Protein AF-A0A7S2SKJ6-F1 (afdb_monomer)

Secondary structure (DSSP, 8-state):
-HHHHHHHHHHH-GGGEEEE-SS-EE-TT-SEEEE-HHHHHHHHHTT-GGGGG--EEEEETGGGGGSTTTHHHHHHHHHHS-TTSEEEEEES--TTHHHHHHHHHHHTTS---EEE--EEEEEEEEEEE--TTS-TT-SS-SEEEEEEEEE---EEE---

Mean predicted aligned error: 9.11 Å

InterPro domains:
  IPR011545 DEAD/DEAH-box helicase domain [PF00270] (30-98)
  IPR014001 Helicase superfamily 1/2, ATP-binding domain [PS51192] (1-112)
  IPR027417 P-loop containing nucleoside triphosphate hydrolase [G3DSA:3.40.50.300] (1-120)
  IPR027417 P-loop containing nucleoside triphosphate hydrolase [SSF52540] (2-107)
  IPR050699 ATP-dependent RNA helicase SUPV3-like [PTHR12131] (1-129)

Structure (mmCIF, N/CA/C/O backbone):
data_AF-A0A7S2SKJ6-F1
#
_entry.id   AF-A0A7S2SKJ6-F1
#
loop_
_atom_site.group_PDB
_atom_site.id
_atom_site.type_symbol
_atom_site.label_atom_id
_atom_site.label_alt_id
_atom_site.label_comp_id
_atom_site.label_asym_id
_atom_site.label_entity_id
_atom_site.label_seq_id
_atom_site.pdbx_PDB_ins_code
_atom_site.Cartn_x
_atom_site.Cartn_y
_atom_site.Cartn_z
_atom_site.occupancy
_atom_site.B_iso_or_equiv
_atom_site.auth_seq_id
_atom_site.auth_comp_id
_atom_site.auth_asym_id
_atom_site.auth_atom_id
_atom_site.pdbx_PDB_model_num
ATOM 1 N N . SER A 1 1 ? 8.016 7.169 1.115 1.00 78.25 1 SER A N 1
ATOM 2 C CA . SER A 1 1 ? 6.730 7.884 1.278 1.00 78.25 1 SER A CA 1
ATOM 3 C C . SER A 1 1 ? 6.641 9.181 0.475 1.00 78.25 1 SER A C 1
ATOM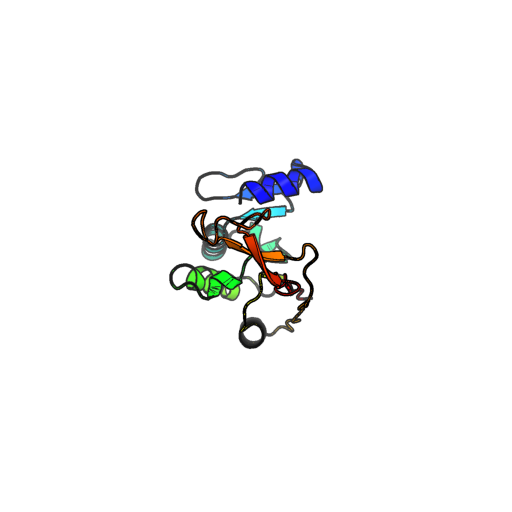 5 O O . SER A 1 1 ? 5.787 9.266 -0.397 1.00 78.25 1 SER A O 1
ATOM 7 N N . ASN A 1 2 ? 7.532 10.162 0.680 1.00 88.00 2 ASN A N 1
ATOM 8 C CA . ASN A 1 2 ? 7.392 11.549 0.184 1.00 88.00 2 ASN A CA 1
ATOM 9 C C . ASN A 1 2 ? 7.100 11.719 -1.324 1.00 88.00 2 ASN A C 1
ATOM 11 O O . ASN A 1 2 ? 6.405 12.660 -1.693 1.00 88.00 2 ASN A O 1
ATOM 15 N N . GLN A 1 3 ? 7.606 10.834 -2.194 1.00 91.19 3 GLN A N 1
ATOM 16 C CA . GLN A 1 3 ? 7.291 10.874 -3.629 1.00 91.19 3 GLN A CA 1
ATOM 17 C C . GLN A 1 3 ? 5.813 10.542 -3.892 1.00 91.19 3 GLN A C 1
ATOM 19 O O . GLN A 1 3 ? 5.101 11.399 -4.404 1.00 91.19 3 GLN A O 1
ATOM 24 N N . LYS A 1 4 ? 5.332 9.380 -3.417 1.00 91.50 4 LYS A N 1
ATOM 25 C CA . LYS A 1 4 ? 3.912 8.984 -3.492 1.00 91.50 4 LYS A CA 1
ATOM 26 C C . LYS A 1 4 ? 2.980 10.068 -2.956 1.00 91.50 4 LYS A C 1
ATOM 28 O O . LYS A 1 4 ? 1.949 10.319 -3.558 1.00 91.50 4 LYS A O 1
ATOM 33 N N . TYR A 1 5 ? 3.356 10.727 -1.856 1.00 93.38 5 TYR A N 1
ATOM 34 C CA . TYR A 1 5 ? 2.567 11.821 -1.284 1.00 93.38 5 TYR A CA 1
ATOM 35 C C . TYR A 1 5 ? 2.399 12.985 -2.269 1.00 93.38 5 TYR A C 1
ATOM 37 O O . TYR A 1 5 ? 1.281 13.440 -2.480 1.00 93.38 5 TYR A O 1
ATOM 45 N N . ARG A 1 6 ? 3.467 13.416 -2.957 1.00 94.69 6 ARG A N 1
ATOM 46 C CA . ARG A 1 6 ? 3.350 14.423 -4.027 1.00 94.69 6 ARG A CA 1
ATOM 47 C C . ARG A 1 6 ? 2.461 13.934 -5.170 1.00 94.69 6 ARG A C 1
ATOM 49 O O . ARG A 1 6 ? 1.559 14.660 -5.576 1.00 94.69 6 ARG A O 1
ATOM 56 N N . ASP A 1 7 ? 2.683 12.712 -5.644 1.00 95.44 7 ASP A N 1
ATOM 57 C CA . ASP A 1 7 ? 1.949 12.142 -6.781 1.00 95.44 7 ASP A CA 1
ATOM 58 C C . ASP A 1 7 ? 0.447 11.979 -6.4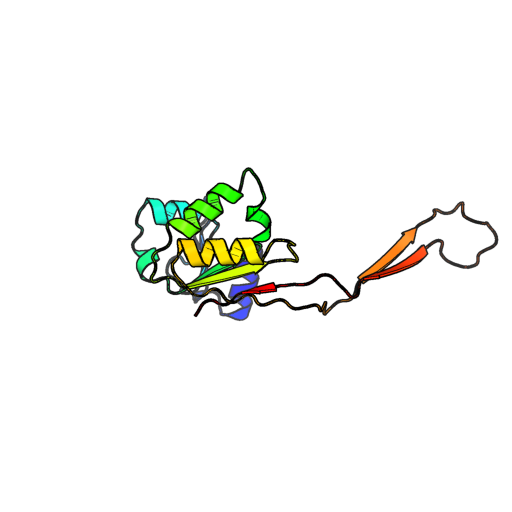81 1.00 95.44 7 ASP A C 1
ATOM 60 O O . ASP A 1 7 ? -0.401 12.244 -7.333 1.00 95.44 7 ASP A O 1
ATOM 64 N N . PHE A 1 8 ? 0.102 11.599 -5.248 1.00 95.88 8 PHE A N 1
ATOM 65 C CA . PHE A 1 8 ? -1.279 11.442 -4.795 1.00 95.88 8 PHE A CA 1
ATOM 66 C C . PHE A 1 8 ? -1.936 12.804 -4.534 1.00 95.88 8 PHE A C 1
ATOM 68 O O . PHE A 1 8 ? -3.065 13.002 -4.972 1.00 95.88 8 PHE A O 1
ATOM 75 N N . CYS A 1 9 ? -1.235 13.780 -3.942 1.00 95.75 9 CYS A N 1
ATOM 76 C CA . CYS A 1 9 ? -1.732 15.158 -3.822 1.00 95.75 9 CYS A CA 1
ATOM 77 C C . CYS A 1 9 ? -2.030 15.797 -5.189 1.00 95.75 9 CYS A C 1
ATOM 79 O O . CYS A 1 9 ? -3.010 16.525 -5.322 1.00 95.75 9 CYS A O 1
ATOM 81 N N . ILE A 1 10 ? -1.214 15.512 -6.212 1.00 96.50 10 ILE A N 1
ATOM 82 C CA . ILE A 1 10 ? -1.448 15.959 -7.597 1.00 96.50 10 ILE A CA 1
ATOM 83 C C . ILE A 1 10 ? -2.691 15.281 -8.196 1.00 96.50 10 ILE A C 1
ATOM 85 O O . ILE A 1 10 ? -3.443 15.920 -8.928 1.00 96.50 10 ILE A O 1
ATOM 89 N N . LYS A 1 11 ? -2.918 13.997 -7.894 1.00 96.38 11 LYS A N 1
ATOM 90 C CA . LYS A 1 11 ? -4.000 13.192 -8.484 1.00 96.38 11 LYS A CA 1
ATOM 91 C C . LYS A 1 11 ? -5.362 13.354 -7.796 1.00 96.38 11 LYS A C 1
ATOM 93 O O . LYS A 1 11 ? -6.383 13.264 -8.471 1.00 96.38 11 LYS A O 1
ATOM 98 N N . PHE A 1 12 ? -5.381 13.550 -6.480 1.00 95.19 12 PHE A N 1
ATOM 99 C CA . PHE A 1 12 ? -6.591 13.522 -5.646 1.00 95.19 12 PHE A CA 1
ATOM 100 C C . PHE A 1 12 ? -6.859 14.838 -4.895 1.00 95.19 12 PHE A C 1
ATOM 102 O O . PHE A 1 12 ? -7.895 14.976 -4.249 1.00 95.19 12 PHE A O 1
ATOM 109 N N . GLY A 1 13 ? -5.957 15.819 -4.993 1.00 94.88 13 GLY A N 1
ATOM 110 C CA . GLY A 1 13 ? -5.990 17.041 -4.192 1.00 94.88 13 GLY A CA 1
ATOM 111 C C . GLY A 1 13 ? -5.253 16.871 -2.863 1.00 94.88 13 GLY A C 1
ATOM 112 O O . GLY A 1 13 ? -5.226 15.792 -2.273 1.00 94.88 13 GLY A O 1
ATOM 113 N N . LYS A 1 14 ? -4.627 17.953 -2.392 1.00 93.56 14 LYS A N 1
ATOM 114 C CA . LYS A 1 14 ? -3.786 17.949 -1.185 1.00 93.56 14 LYS A CA 1
ATOM 115 C C . LYS A 1 14 ? -4.586 17.667 0.091 1.00 93.56 14 LYS A C 1
ATOM 117 O O . LYS A 1 14 ? -4.083 17.018 0.999 1.00 93.56 14 LYS A O 1
ATOM 122 N N . ASP A 1 15 ? -5.827 18.134 0.144 1.00 94.69 15 ASP A N 1
ATOM 123 C CA . ASP A 1 15 ? -6.658 18.081 1.350 1.00 94.69 15 ASP A CA 1
ATOM 124 C C . ASP A 1 15 ? -7.213 16.667 1.615 1.00 94.69 15 ASP A C 1
ATOM 126 O O . ASP A 1 15 ? -7.547 16.336 2.748 1.00 94.69 15 ASP A O 1
ATOM 130 N N . HIS A 1 16 ? -7.213 15.793 0.600 1.00 95.88 16 HIS A N 1
ATOM 131 C CA . HIS A 1 16 ? -7.627 14.389 0.710 1.00 95.88 16 HIS A CA 1
ATOM 132 C C . HIS A 1 16 ? -6.478 13.415 1.020 1.00 95.88 16 HIS A C 1
ATOM 134 O O . HIS A 1 16 ? -6.722 12.215 1.159 1.00 95.88 16 HIS A O 1
ATOM 140 N N . VAL A 1 17 ? -5.229 13.892 1.096 1.00 97.19 17 VAL A N 1
ATOM 141 C CA . VAL A 1 17 ? -4.039 13.038 1.222 1.00 97.19 17 VAL A CA 1
ATOM 142 C C . VAL A 1 17 ? -3.184 13.468 2.414 1.00 97.19 17 VAL A C 1
ATOM 144 O O . VAL A 1 17 ? -2.859 14.645 2.575 1.00 97.19 17 VAL A O 1
ATOM 147 N N . GLY A 1 18 ? -2.784 12.494 3.228 1.00 96.38 18 GLY A N 1
ATOM 148 C CA . GLY A 1 18 ? -1.901 12.670 4.378 1.00 96.38 18 GLY A CA 1
ATOM 149 C C . GLY A 1 18 ? -0.604 11.873 4.272 1.00 96.38 18 GLY A C 1
ATOM 150 O O . GLY A 1 18 ? -0.444 10.980 3.434 1.00 96.38 18 GLY A O 1
ATOM 151 N N . LEU A 1 19 ? 0.348 12.206 5.139 1.00 96.56 19 LEU A N 1
ATOM 152 C CA . LEU A 1 19 ? 1.658 11.565 5.245 1.00 96.56 19 LEU A CA 1
ATOM 153 C C . LEU A 1 19 ? 2.031 11.425 6.720 1.00 96.56 19 LEU A C 1
ATOM 155 O O . LEU A 1 19 ? 2.068 12.429 7.428 1.00 96.56 19 LEU A O 1
ATOM 159 N N . ILE A 1 20 ? 2.343 10.208 7.170 1.00 94.88 20 ILE A N 1
ATOM 160 C CA . ILE A 1 20 ? 2.784 9.953 8.549 1.00 94.88 20 ILE A CA 1
ATOM 161 C C . ILE A 1 20 ? 4.064 9.106 8.526 1.00 94.88 20 ILE A C 1
ATOM 163 O O . ILE A 1 20 ? 4.060 7.944 8.115 1.00 94.88 20 ILE A O 1
ATOM 167 N N . THR A 1 21 ? 5.175 9.705 8.949 1.00 93.94 21 THR A N 1
ATOM 168 C CA . THR A 1 21 ? 6.478 9.055 9.171 1.00 93.94 21 THR A CA 1
ATOM 169 C C . THR A 1 21 ? 6.900 9.228 10.636 1.00 93.94 21 THR A C 1
ATOM 171 O O . THR A 1 21 ? 6.161 9.811 11.426 1.00 93.94 21 THR A O 1
ATOM 174 N N . GLY A 1 22 ? 8.077 8.723 11.026 1.00 89.31 22 GLY A N 1
ATOM 175 C CA . GLY A 1 22 ? 8.599 8.927 12.386 1.00 89.31 22 GLY A CA 1
ATOM 176 C C . GLY A 1 22 ? 8.885 10.396 12.725 1.00 89.31 22 GLY A C 1
ATOM 177 O O . GLY A 1 22 ? 8.719 10.799 13.872 1.00 89.31 22 GLY A O 1
ATOM 178 N N . ASP A 1 23 ? 9.269 11.190 11.724 1.00 89.81 23 ASP A N 1
ATOM 179 C CA . ASP A 1 23 ? 9.728 12.577 11.890 1.00 89.81 23 ASP A CA 1
ATOM 180 C 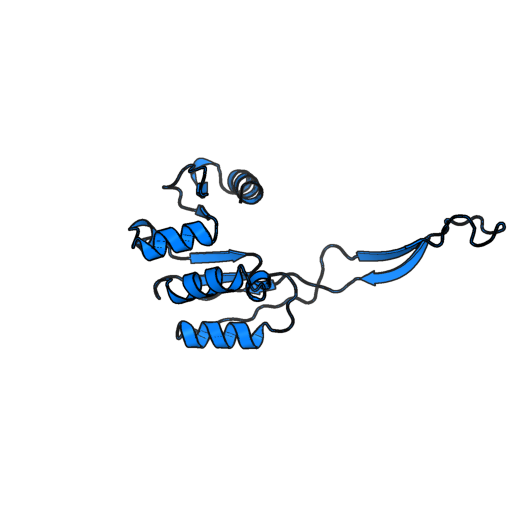C . ASP A 1 23 ? 8.662 13.628 11.536 1.00 89.81 23 ASP A C 1
ATOM 182 O O . ASP A 1 23 ? 8.833 14.809 11.841 1.00 89.81 23 ASP A O 1
ATOM 186 N N . LEU A 1 24 ? 7.603 13.237 10.816 1.00 90.38 24 LEU A N 1
ATOM 187 C CA . LEU A 1 24 ? 6.689 14.174 10.163 1.00 90.38 24 LEU A CA 1
ATOM 188 C C . LEU A 1 24 ? 5.272 13.610 10.016 1.00 90.38 24 LEU A C 1
ATOM 190 O O . LEU A 1 24 ? 5.064 12.531 9.463 1.00 90.38 24 LEU A O 1
ATOM 194 N N . GLN A 1 25 ? 4.291 14.409 10.435 1.00 93.44 25 GLN A N 1
ATOM 195 C CA . GLN A 1 25 ? 2.865 14.145 10.274 1.00 93.44 25 GLN A CA 1
ATOM 196 C C . GLN A 1 25 ? 2.222 15.315 9.516 1.00 93.44 25 GLN A C 1
ATOM 198 O O . GLN A 1 25 ? 2.354 16.471 9.915 1.00 93.44 25 GLN A O 1
ATOM 203 N N 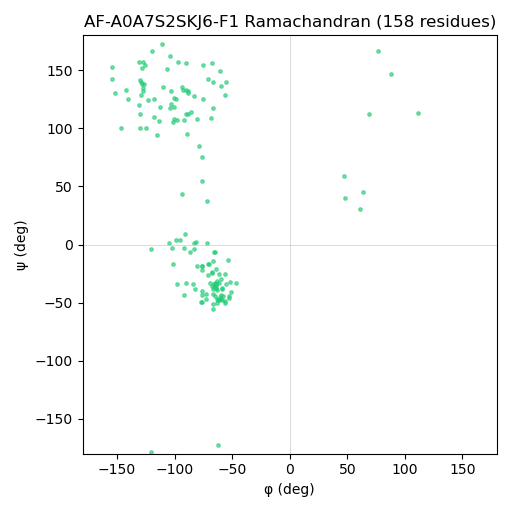. ILE A 1 26 ? 1.551 15.025 8.401 1.00 94.44 26 ILE A N 1
ATOM 204 C CA . ILE A 1 26 ? 0.820 15.991 7.570 1.00 94.44 26 ILE A CA 1
ATOM 205 C C . ILE A 1 26 ? -0.581 15.443 7.329 1.00 94.44 26 ILE A C 1
ATOM 207 O O . ILE A 1 26 ? -0.702 14.316 6.854 1.00 94.44 26 ILE A O 1
ATOM 211 N N . ASN A 1 27 ? -1.603 16.264 7.594 1.00 94.50 27 ASN A N 1
ATOM 212 C CA . ASN A 1 27 ? -3.012 15.970 7.310 1.00 94.50 27 ASN A CA 1
ATOM 213 C C . ASN A 1 27 ? -3.430 14.552 7.782 1.00 94.50 27 ASN A C 1
ATOM 215 O O . ASN A 1 27 ? -3.766 13.705 6.956 1.00 94.50 27 ASN A O 1
ATOM 219 N N . PRO A 1 28 ? -3.306 14.240 9.090 1.00 92.38 28 PRO A N 1
ATOM 220 C CA . PRO A 1 28 ? -3.485 12.879 9.600 1.00 92.38 28 PRO A CA 1
ATOM 221 C C . PRO A 1 28 ? -4.939 12.398 9.578 1.00 92.38 28 PRO A C 1
ATOM 223 O O . PRO A 1 28 ? -5.168 11.198 9.650 1.00 92.38 28 PRO A O 1
ATOM 226 N N . ASP A 1 29 ? -5.888 13.321 9.443 1.00 91.75 29 ASP A N 1
ATOM 227 C CA . ASP A 1 29 ? -7.327 13.066 9.343 1.00 91.75 29 ASP A CA 1
ATOM 228 C C . ASP A 1 29 ? -7.785 12.901 7.875 1.00 91.75 29 ASP A C 1
ATOM 230 O O . ASP A 1 29 ? -8.978 12.871 7.574 1.00 91.75 29 ASP A O 1
ATOM 234 N N . ALA A 1 30 ? -6.837 12.826 6.932 1.00 94.69 30 ALA A N 1
ATOM 235 C CA . ALA A 1 30 ? -7.117 12.651 5.513 1.00 94.69 30 ALA A CA 1
ATOM 236 C C . ALA A 1 30 ? -7.645 11.240 5.189 1.00 94.69 30 ALA A C 1
ATOM 238 O O . ALA A 1 30 ? -7.095 10.256 5.685 1.00 94.69 30 ALA A O 1
ATOM 239 N N . PRO A 1 31 ? -8.602 11.096 4.250 1.00 93.62 31 PRO A N 1
ATOM 240 C CA . PRO A 1 31 ? -9.132 9.792 3.842 1.00 93.62 31 PRO A CA 1
ATOM 241 C C . PRO A 1 31 ? -8.110 8.896 3.115 1.00 93.62 31 PRO A C 1
ATOM 243 O O . PRO A 1 31 ? -8.348 7.702 2.959 1.00 93.62 31 PRO A O 1
ATOM 246 N N . CYS A 1 32 ? -6.974 9.435 2.655 1.00 95.56 32 CYS A N 1
ATOM 247 C CA . CYS A 1 32 ? -5.882 8.655 2.071 1.00 95.56 32 CYS A CA 1
ATOM 248 C C . CYS A 1 32 ? -4.554 8.941 2.789 1.00 95.56 32 CYS A C 1
ATOM 250 O O . CYS A 1 32 ? -3.886 9.940 2.516 1.00 95.56 32 CYS A O 1
ATOM 252 N N . LEU A 1 33 ? -4.145 8.046 3.691 1.00 95.62 33 LEU A N 1
ATOM 253 C CA . LEU A 1 33 ? -2.906 8.181 4.460 1.00 95.62 33 LEU A CA 1
ATOM 254 C C . LEU A 1 33 ? -1.761 7.366 3.859 1.00 95.62 33 LEU A C 1
ATOM 256 O O . LEU A 1 33 ? -1.846 6.149 3.701 1.00 95.62 33 LEU A O 1
ATOM 260 N N . ILE A 1 34 ? -0.642 8.035 3.585 1.00 96.25 34 ILE A N 1
ATOM 261 C CA . ILE A 1 34 ? 0.609 7.385 3.195 1.00 96.25 34 ILE A CA 1
ATOM 262 C C . ILE A 1 34 ? 1.490 7.263 4.436 1.00 96.25 34 ILE A C 1
ATOM 264 O O . ILE A 1 34 ? 2.061 8.243 4.914 1.00 96.25 34 ILE A O 1
ATOM 268 N N . VAL A 1 35 ? 1.623 6.041 4.941 1.00 95.12 35 VAL A N 1
ATOM 269 C CA . VAL A 1 35 ? 2.426 5.713 6.128 1.00 95.12 35 VAL A CA 1
ATOM 270 C C . VAL A 1 35 ? 3.663 4.888 5.753 1.00 95.12 35 VAL A C 1
ATOM 272 O O . VAL A 1 35 ? 3.823 4.485 4.597 1.00 95.12 35 VAL A O 1
ATOM 275 N N . THR A 1 36 ? 4.570 4.652 6.701 1.00 93.25 36 THR A N 1
ATOM 276 C CA . THR A 1 36 ? 5.563 3.565 6.593 1.00 93.25 36 THR A CA 1
ATOM 277 C C . THR A 1 36 ? 5.070 2.334 7.361 1.00 93.25 36 THR A C 1
ATOM 279 O O . THR A 1 36 ? 4.238 2.462 8.264 1.00 93.25 36 THR A O 1
ATOM 282 N N . THR A 1 37 ? 5.558 1.138 7.023 1.00 92.00 37 THR A N 1
ATOM 283 C CA . THR A 1 37 ? 5.098 -0.117 7.647 1.00 92.00 37 THR A CA 1
ATOM 284 C C . THR A 1 37 ? 5.375 -0.138 9.155 1.00 92.00 37 THR A C 1
ATOM 286 O O . THR A 1 37 ? 4.562 -0.629 9.931 1.00 92.00 37 THR A O 1
ATOM 289 N N . GLU A 1 38 ? 6.469 0.483 9.599 1.00 92.56 38 GLU A N 1
ATOM 290 C CA . GLU A 1 38 ? 6.845 0.617 11.010 1.00 92.56 38 GLU A CA 1
ATOM 291 C C . GLU A 1 38 ? 5.877 1.531 11.781 1.00 92.56 38 GLU A C 1
ATOM 293 O O . GLU A 1 38 ? 5.571 1.270 12.946 1.00 92.56 38 GLU A O 1
ATOM 298 N N . ILE A 1 39 ? 5.364 2.583 11.130 1.00 93.50 39 ILE A N 1
ATOM 299 C CA . ILE A 1 39 ? 4.356 3.488 11.699 1.00 93.50 39 ILE A CA 1
ATOM 300 C C . ILE A 1 39 ? 2.992 2.801 11.769 1.00 93.50 39 ILE A C 1
ATOM 302 O O . ILE A 1 39 ? 2.350 2.866 12.817 1.00 93.50 39 ILE A O 1
ATOM 306 N N . LEU A 1 40 ? 2.589 2.067 10.726 1.00 94.69 40 LEU A N 1
ATOM 307 C CA . LEU A 1 40 ? 1.371 1.249 10.754 1.00 94.69 40 LEU A CA 1
ATOM 308 C C . LEU A 1 40 ? 1.437 0.187 11.867 1.00 94.69 40 LEU A C 1
ATOM 310 O O . LEU A 1 40 ? 0.499 0.056 12.651 1.00 94.69 40 LEU A O 1
ATOM 314 N N . ARG A 1 41 ? 2.583 -0.489 12.023 1.00 94.44 41 ARG A N 1
ATOM 315 C CA . ARG A 1 41 ? 2.845 -1.416 13.138 1.00 94.44 41 ARG A CA 1
ATOM 316 C C . ARG A 1 41 ? 2.703 -0.737 14.503 1.00 94.44 41 ARG A C 1
ATOM 318 O O . ARG A 1 41 ? 2.082 -1.286 15.407 1.00 94.44 41 ARG A O 1
ATOM 325 N N . SER A 1 42 ? 3.249 0.471 14.649 1.00 93.12 42 SER A N 1
ATOM 326 C CA . SER A 1 42 ? 3.147 1.272 15.877 1.00 93.12 42 SER A CA 1
ATOM 327 C C . SER A 1 42 ? 1.700 1.680 16.190 1.00 93.12 42 SER A C 1
ATOM 329 O O . SER A 1 42 ? 1.302 1.656 17.352 1.00 93.12 42 SER A O 1
ATOM 331 N N . MET A 1 43 ? 0.890 2.006 15.176 1.00 92.81 43 MET A N 1
ATOM 332 C CA . MET A 1 43 ? -0.543 2.302 15.331 1.00 92.81 43 MET A CA 1
ATOM 333 C C . MET A 1 43 ? -1.340 1.068 15.769 1.00 92.81 43 MET A C 1
ATOM 335 O O . MET A 1 43 ? -2.157 1.173 16.683 1.00 92.81 43 MET A O 1
ATOM 339 N N . LEU A 1 44 ? -1.053 -0.098 15.177 1.00 93.69 44 LEU A N 1
ATOM 340 C CA . LEU A 1 44 ? -1.679 -1.377 15.528 1.00 93.69 44 LEU A CA 1
ATOM 341 C C . LEU A 1 44 ? -1.370 -1.789 16.974 1.00 93.69 44 LEU A C 1
ATOM 343 O O . LEU A 1 44 ? -2.300 -2.013 17.745 1.00 93.69 44 LEU A O 1
ATOM 347 N N . TYR A 1 45 ? -0.098 -1.782 17.394 1.00 92.56 45 TYR A N 1
ATOM 348 C CA . TYR A 1 45 ? 0.275 -2.092 18.786 1.00 92.56 45 TYR A CA 1
ATOM 349 C C . TYR A 1 45 ? -0.313 -1.125 19.823 1.00 92.56 45 TYR A C 1
ATOM 351 O O . TYR A 1 45 ? -0.478 -1.497 20.982 1.00 92.56 45 TYR A O 1
ATOM 359 N N . ARG A 1 46 ? -0.621 0.117 19.431 1.00 89.94 46 ARG A N 1
ATOM 360 C CA . ARG A 1 46 ? -1.262 1.117 20.303 1.00 89.94 46 ARG A CA 1
ATOM 361 C C . ARG A 1 46 ? -2.791 1.033 20.298 1.00 89.94 46 ARG A C 1
ATOM 363 O O . ARG A 1 46 ? -3.414 1.764 21.060 1.00 89.94 46 ARG A O 1
ATOM 370 N N . GLY A 1 47 ? -3.391 0.199 19.444 1.00 83.75 47 GLY A N 1
ATOM 371 C CA . GLY A 1 47 ? -4.844 0.121 19.271 1.00 83.75 47 GLY A CA 1
ATOM 372 C C . GLY A 1 47 ? -5.477 1.435 18.799 1.00 83.75 47 GLY A C 1
ATOM 373 O O . GLY A 1 47 ? -6.606 1.731 19.187 1.00 83.75 47 GLY A O 1
ATOM 374 N N . ALA A 1 48 ? -4.737 2.238 18.021 1.00 78.62 48 ALA A N 1
ATOM 375 C CA . ALA A 1 48 ? -5.133 3.592 17.637 1.00 78.62 48 ALA A CA 1
ATOM 376 C C . ALA A 1 48 ? -6.504 3.612 16.941 1.00 78.62 48 ALA A C 1
ATOM 378 O O . ALA A 1 48 ? -6.709 2.879 15.973 1.00 78.62 48 ALA A O 1
ATOM 379 N N . ASP A 1 49 ? -7.421 4.472 17.403 1.00 80.62 49 ASP A N 1
ATOM 380 C CA . ASP A 1 49 ? -8.822 4.488 16.952 1.00 80.62 49 ASP A CA 1
ATOM 381 C C . ASP A 1 49 ? -8.962 4.636 15.428 1.00 80.62 49 ASP A C 1
ATOM 383 O O . ASP A 1 49 ? -9.804 3.968 14.838 1.00 80.62 49 ASP A O 1
ATOM 387 N N . LEU A 1 50 ? -8.051 5.390 14.798 1.00 79.69 50 LEU A N 1
ATOM 388 C CA . LEU A 1 50 ? -7.898 5.548 13.345 1.00 79.69 50 LEU A CA 1
ATOM 389 C C . LEU A 1 50 ? -7.930 4.222 12.559 1.00 79.69 50 LEU A C 1
ATOM 391 O O . LEU A 1 50 ? -8.425 4.193 11.440 1.00 79.69 50 LEU A O 1
ATOM 395 N N . ILE A 1 51 ? -7.425 3.119 13.124 1.00 85.19 51 ILE A N 1
ATOM 396 C CA . ILE A 1 51 ? -7.421 1.799 12.465 1.00 85.19 51 ILE A CA 1
ATOM 397 C C . ILE A 1 51 ? -8.845 1.235 12.294 1.00 85.19 51 ILE A C 1
ATOM 399 O O . ILE A 1 51 ? -9.066 0.415 11.406 1.00 85.19 51 ILE A O 1
ATOM 403 N N . ARG A 1 52 ? -9.821 1.663 13.106 1.00 84.50 52 ARG A N 1
ATOM 404 C CA . ARG A 1 52 ? -11.217 1.191 13.017 1.00 84.50 52 ARG A CA 1
ATOM 405 C C . ARG A 1 52 ? -11.947 1.719 11.782 1.00 84.50 52 ARG A C 1
ATOM 407 O O . ARG A 1 52 ? -12.852 1.046 11.304 1.00 84.50 52 ARG A O 1
ATOM 414 N N . ASP A 1 53 ? -11.523 2.872 11.269 1.00 87.69 53 ASP A N 1
ATOM 415 C CA . ASP A 1 53 ? -12.126 3.540 10.111 1.00 87.69 53 ASP A CA 1
ATOM 416 C C . ASP A 1 53 ? -11.405 3.197 8.785 1.00 87.69 53 ASP A C 1
ATOM 418 O O . ASP A 1 53 ? -11.742 3.726 7.725 1.00 87.69 53 ASP A O 1
ATOM 422 N N . VAL A 1 54 ? -10.406 2.301 8.816 1.00 92.19 54 VAL A N 1
ATOM 423 C CA . VAL A 1 54 ? -9.651 1.856 7.632 1.00 92.19 54 VAL A CA 1
ATOM 424 C C . VAL A 1 54 ? -10.335 0.658 6.967 1.00 92.19 54 VAL A C 1
ATOM 426 O O . VAL A 1 54 ? -10.312 -0.450 7.494 1.00 92.19 54 VAL A O 1
ATOM 429 N N . GLU A 1 55 ? -10.873 0.857 5.761 1.00 94.19 55 GLU A N 1
ATOM 430 C CA . GLU A 1 55 ? -11.436 -0.226 4.934 1.00 94.19 55 GLU A CA 1
ATOM 431 C C . GLU A 1 55 ? -10.353 -0.984 4.135 1.00 94.19 55 GLU A C 1
ATOM 433 O O . GLU A 1 55 ? -10.405 -2.208 4.039 1.00 94.19 55 GLU A O 1
ATOM 438 N N . TYR A 1 56 ? -9.330 -0.291 3.607 1.00 95.62 56 TYR A N 1
ATOM 439 C CA . TYR A 1 56 ? -8.275 -0.884 2.764 1.00 95.62 56 TYR A CA 1
ATOM 440 C C . TYR A 1 56 ? -6.860 -0.535 3.236 1.00 95.62 56 TYR A C 1
ATOM 442 O O . TYR A 1 56 ? -6.561 0.625 3.520 1.00 95.62 56 TYR A O 1
ATOM 450 N N . VAL A 1 57 ? -5.945 -1.509 3.183 1.00 96.00 57 VAL A N 1
ATOM 451 C CA . VAL A 1 57 ? -4.494 -1.283 3.333 1.00 96.00 57 VAL A CA 1
ATOM 452 C C . VAL A 1 57 ? -3.756 -1.697 2.062 1.00 96.00 57 VAL A C 1
ATOM 454 O O . VAL A 1 57 ? -3.869 -2.832 1.600 1.00 96.00 57 VAL A O 1
ATOM 457 N N . ILE A 1 58 ? -2.970 -0.765 1.506 1.00 95.94 58 ILE A N 1
ATOM 458 C CA . ILE A 1 58 ? -2.178 -0.974 0.286 1.00 95.94 58 ILE A CA 1
ATOM 459 C C . ILE A 1 58 ? -0.707 -1.237 0.641 1.00 95.94 58 ILE A C 1
ATOM 461 O O . ILE A 1 58 ? 0.056 -0.325 0.967 1.00 95.94 58 ILE A O 1
ATOM 465 N N . PHE A 1 59 ? -0.310 -2.499 0.520 1.00 93.94 59 PHE A N 1
ATOM 466 C CA . PHE A 1 59 ? 1.035 -3.028 0.720 1.00 93.94 59 PHE A CA 1
ATOM 467 C C . PHE A 1 59 ? 1.837 -2.992 -0.588 1.00 93.94 59 PHE A C 1
ATOM 469 O O . PHE A 1 59 ? 1.743 -3.906 -1.406 1.00 93.94 59 PHE A O 1
ATOM 476 N N . ASP A 1 60 ? 2.628 -1.941 -0.802 1.00 92.06 60 ASP A N 1
ATOM 477 C CA . ASP A 1 60 ? 3.344 -1.722 -2.067 1.00 92.06 60 ASP A CA 1
ATOM 478 C C . ASP A 1 60 ? 4.839 -2.061 -2.007 1.00 92.06 60 ASP A C 1
ATOM 480 O O . ASP A 1 60 ? 5.553 -1.610 -1.114 1.00 92.06 60 ASP A O 1
ATOM 484 N N . GLU A 1 61 ? 5.289 -2.818 -3.007 1.00 88.19 61 GLU A N 1
A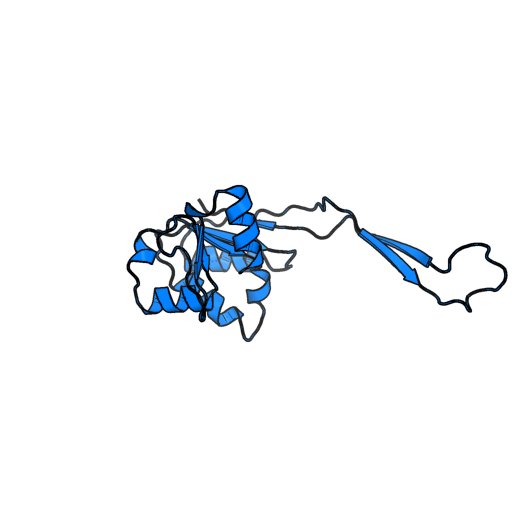TOM 485 C CA . GLU A 1 61 ? 6.559 -3.548 -3.075 1.00 88.19 61 GLU A CA 1
ATOM 486 C C . GLU A 1 61 ? 6.701 -4.667 -2.029 1.00 88.19 61 GLU A C 1
ATOM 488 O O . GLU A 1 61 ? 7.763 -4.884 -1.446 1.00 88.19 61 GLU A O 1
ATOM 493 N N . ILE A 1 62 ? 5.640 -5.472 -1.873 1.00 87.38 62 ILE A N 1
ATOM 494 C CA . ILE A 1 62 ? 5.605 -6.691 -1.031 1.00 87.38 62 ILE A CA 1
ATOM 495 C C . ILE A 1 62 ? 6.731 -7.701 -1.338 1.00 87.38 62 ILE A C 1
ATOM 497 O O . ILE A 1 62 ? 6.998 -8.589 -0.535 1.00 87.38 62 ILE A O 1
ATOM 501 N N . HIS A 1 63 ? 7.453 -7.573 -2.460 1.00 85.56 63 HIS A N 1
ATOM 502 C CA . HIS A 1 63 ? 8.649 -8.379 -2.729 1.00 85.56 63 HIS A CA 1
ATOM 503 C C . HIS A 1 63 ? 9.722 -8.262 -1.623 1.00 85.56 63 HIS A C 1
ATOM 505 O O . HIS A 1 63 ? 10.472 -9.221 -1.416 1.00 85.56 63 HIS A O 1
ATOM 511 N N . TYR A 1 64 ? 9.734 -7.153 -0.869 1.00 81.56 64 TYR A N 1
ATOM 512 C CA . TYR A 1 64 ? 10.551 -6.958 0.334 1.00 81.56 64 TYR A CA 1
ATOM 513 C C . TYR A 1 64 ? 10.198 -7.879 1.516 1.00 81.56 64 TYR A C 1
ATOM 515 O O . TYR A 1 64 ? 10.952 -7.892 2.480 1.00 81.56 64 TYR A O 1
ATOM 523 N N . ILE A 1 65 ? 9.132 -8.690 1.477 1.00 82.38 65 ILE A N 1
ATOM 524 C CA . ILE A 1 65 ? 8.855 -9.646 2.569 1.00 82.38 65 ILE A CA 1
ATOM 525 C C . ILE A 1 65 ? 9.942 -10.731 2.712 1.00 82.38 65 ILE A C 1
ATOM 527 O O . ILE A 1 65 ? 10.109 -11.307 3.776 1.00 82.38 65 ILE A O 1
ATOM 531 N N . ASN A 1 66 ? 10.731 -10.969 1.658 1.00 81.06 66 ASN A N 1
ATOM 532 C CA . ASN A 1 66 ? 11.859 -11.912 1.671 1.00 81.06 66 ASN A CA 1
ATOM 533 C C . ASN A 1 66 ? 13.157 -11.305 2.257 1.00 81.06 66 ASN A C 1
ATOM 535 O O . ASN A 1 66 ? 14.203 -11.952 2.241 1.00 81.06 66 ASN A O 1
ATOM 539 N N . ASP A 1 67 ? 13.120 -10.048 2.705 1.00 85.50 67 ASP A N 1
ATOM 540 C CA . ASP A 1 67 ? 14.230 -9.354 3.362 1.00 85.50 67 ASP A CA 1
ATOM 541 C C . ASP A 1 67 ? 14.252 -9.711 4.859 1.00 85.50 67 ASP A C 1
ATOM 543 O O . ASP A 1 67 ? 13.237 -9.589 5.541 1.00 85.50 67 ASP A O 1
ATOM 547 N N . LEU A 1 68 ? 15.402 -10.150 5.378 1.00 80.50 68 LEU A N 1
ATOM 548 C CA . LEU A 1 68 ? 15.517 -10.661 6.751 1.00 80.50 68 LEU A CA 1
ATOM 549 C C . LEU A 1 68 ? 15.300 -9.598 7.841 1.00 80.50 68 LEU A C 1
ATOM 551 O O . LEU A 1 68 ? 14.931 -9.953 8.958 1.00 80.50 68 LEU A O 1
ATOM 555 N N . GLU A 1 69 ? 15.527 -8.315 7.548 1.00 82.25 69 GLU A N 1
ATOM 556 C CA . GLU A 1 69 ? 15.318 -7.225 8.510 1.00 82.25 69 GLU A CA 1
ATOM 557 C C . GLU A 1 69 ? 13.892 -6.667 8.421 1.00 82.25 69 GLU A C 1
ATOM 559 O O . GLU A 1 69 ? 13.318 -6.243 9.426 1.00 82.25 69 GLU A O 1
ATOM 564 N N . ARG A 1 70 ? 13.309 -6.657 7.216 1.00 83.44 70 ARG A N 1
ATOM 565 C CA . ARG A 1 70 ? 12.015 -6.010 6.944 1.00 83.44 70 ARG A CA 1
ATOM 566 C C . ARG A 1 70 ? 10.834 -6.970 6.958 1.00 83.44 70 ARG A C 1
ATOM 568 O O . ARG A 1 70 ? 9.761 -6.552 7.387 1.00 83.44 70 ARG A O 1
ATOM 575 N N . GLY A 1 71 ? 11.006 -8.219 6.528 1.00 87.00 71 GLY A N 1
ATOM 576 C CA . GLY A 1 71 ? 9.930 -9.208 6.383 1.00 87.00 71 GLY A CA 1
ATOM 577 C C . GLY A 1 71 ? 9.098 -9.376 7.651 1.00 87.00 71 GLY A C 1
ATOM 578 O O . GLY A 1 71 ? 7.879 -9.232 7.601 1.00 87.00 71 GLY A O 1
ATOM 579 N N . VAL A 1 72 ? 9.767 -9.494 8.802 1.00 90.38 72 VAL A N 1
ATOM 580 C CA . VAL A 1 72 ? 9.139 -9.598 10.133 1.00 90.38 72 VAL A CA 1
ATOM 581 C C . VAL A 1 72 ? 8.141 -8.462 10.394 1.00 90.38 72 VAL A C 1
ATOM 583 O O . VAL A 1 72 ? 7.02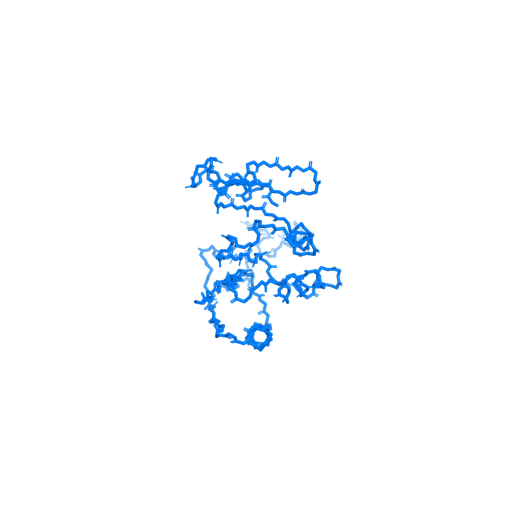2 -8.710 10.832 1.00 90.38 72 VAL A O 1
ATOM 586 N N . VAL A 1 73 ? 8.500 -7.215 10.060 1.00 92.00 73 VAL A N 1
ATOM 587 C CA . VAL A 1 73 ? 7.636 -6.033 10.256 1.00 92.00 73 VAL A CA 1
ATOM 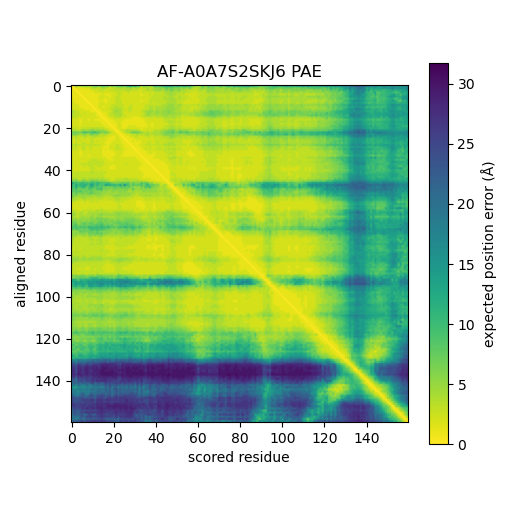588 C C . VAL A 1 73 ? 6.373 -6.121 9.394 1.00 92.00 73 VAL A C 1
ATOM 590 O O . VAL A 1 73 ? 5.307 -5.659 9.800 1.00 92.00 73 VAL A O 1
ATOM 593 N N . TRP A 1 74 ? 6.484 -6.700 8.198 1.00 92.31 74 TRP A N 1
ATOM 594 C CA . TRP A 1 74 ? 5.358 -6.883 7.285 1.00 92.31 74 TRP A CA 1
ATOM 595 C C . TRP A 1 74 ? 4.466 -8.041 7.730 1.00 92.31 74 TRP A C 1
ATOM 597 O O . TRP A 1 74 ? 3.250 -7.871 7.754 1.00 92.31 74 TRP A O 1
ATOM 607 N N . GLU A 1 75 ? 5.044 -9.171 8.140 1.00 93.00 75 GLU A N 1
ATOM 608 C CA . GLU A 1 75 ? 4.301 -10.305 8.697 1.00 93.00 75 GLU A CA 1
ATOM 609 C C . GLU A 1 75 ? 3.508 -9.903 9.947 1.00 93.00 75 GLU A C 1
ATOM 611 O O . GLU A 1 75 ? 2.304 -10.146 10.009 1.00 93.00 75 GLU A O 1
ATOM 616 N N . GLU A 1 76 ? 4.140 -9.205 10.896 1.00 93.75 76 GLU A N 1
ATOM 617 C CA . GLU A 1 76 ? 3.487 -8.674 12.100 1.00 93.75 76 GLU A CA 1
ATOM 618 C C . GLU A 1 76 ? 2.297 -7.767 11.758 1.00 93.75 76 GLU A C 1
ATOM 620 O O . GLU A 1 76 ? 1.209 -7.944 12.307 1.00 93.75 76 GLU A O 1
ATOM 625 N N . VAL A 1 77 ? 2.468 -6.809 10.839 1.00 94.62 77 VAL A N 1
ATOM 626 C CA . VAL A 1 77 ? 1.386 -5.895 10.429 1.00 94.62 77 VAL A CA 1
ATOM 627 C C . VAL A 1 77 ? 0.254 -6.644 9.732 1.00 94.62 77 VAL A C 1
ATOM 629 O O . VAL A 1 77 ? -0.910 -6.404 10.046 1.00 94.62 77 VAL A O 1
ATOM 632 N N . ILE A 1 78 ? 0.572 -7.563 8.817 1.00 94.00 78 ILE A N 1
ATOM 633 C CA . ILE A 1 78 ? -0.420 -8.383 8.111 1.00 94.00 78 ILE A CA 1
ATOM 634 C C . ILE A 1 78 ? -1.235 -9.212 9.109 1.00 94.00 78 ILE A C 1
ATOM 636 O O . ILE A 1 78 ? -2.461 -9.216 9.028 1.00 94.00 78 ILE A O 1
ATOM 640 N N . ILE A 1 79 ? -0.582 -9.872 10.069 1.00 94.12 79 ILE A N 1
ATOM 641 C CA . ILE A 1 79 ? -1.251 -10.680 11.098 1.00 94.12 79 ILE A CA 1
ATOM 642 C C . ILE A 1 79 ? -2.152 -9.800 11.981 1.00 94.12 79 ILE A C 1
ATOM 644 O O . ILE A 1 79 ? -3.312 -10.153 12.197 1.00 94.12 79 ILE A O 1
ATOM 648 N N . MET A 1 80 ? -1.649 -8.652 12.454 1.00 94.25 80 MET A N 1
ATOM 649 C CA . MET A 1 80 ? -2.344 -7.772 13.408 1.00 94.25 80 MET A CA 1
ATOM 650 C C . MET A 1 80 ? -3.482 -6.920 12.826 1.00 94.25 80 MET A C 1
ATOM 652 O O . MET A 1 80 ? -4.290 -6.411 13.603 1.00 94.25 80 MET A O 1
ATOM 656 N N . LEU A 1 81 ? -3.559 -6.712 11.507 1.00 94.81 81 LEU A N 1
ATOM 657 C CA . LEU A 1 81 ? -4.655 -5.938 10.906 1.00 94.81 81 LEU A CA 1
ATOM 658 C C . LEU A 1 81 ? -6.021 -6.585 11.212 1.00 94.81 81 LEU A C 1
ATOM 660 O O . LEU A 1 81 ? -6.126 -7.803 11.098 1.00 94.81 81 LEU A O 1
ATOM 664 N N . PRO A 1 82 ? -7.076 -5.834 11.578 1.00 92.44 82 PRO A N 1
ATOM 665 C CA . PRO A 1 82 ? -8.396 -6.418 11.825 1.00 92.44 82 PRO A CA 1
ATOM 666 C C . PRO A 1 82 ? -8.983 -7.120 10.593 1.00 92.44 82 PRO A C 1
ATOM 668 O O . PRO A 1 82 ? -8.789 -6.669 9.468 1.00 92.44 82 PRO A O 1
ATOM 671 N N . ASP A 1 83 ? -9.789 -8.165 10.799 1.00 90.38 83 ASP A N 1
ATOM 672 C CA . ASP A 1 83 ? -10.412 -8.931 9.702 1.00 90.38 83 ASP A CA 1
ATOM 673 C C . ASP A 1 83 ? -11.546 -8.173 8.972 1.00 90.38 83 ASP A C 1
ATOM 675 O O . ASP A 1 83 ? -12.160 -8.700 8.041 1.00 90.38 83 ASP A O 1
ATOM 679 N N . SER A 1 84 ? -11.820 -6.925 9.372 1.00 91.56 84 SER A N 1
ATOM 680 C CA . SER A 1 84 ? -12.623 -5.952 8.621 1.00 91.56 84 SER A CA 1
ATOM 681 C C . SER A 1 84 ? -11.840 -5.251 7.506 1.00 91.56 84 SER A C 1
ATOM 683 O O . SER A 1 84 ? -12.458 -4.680 6.616 1.00 91.56 84 SER A O 1
ATOM 685 N N . VAL A 1 85 ? -10.503 -5.279 7.541 1.00 93.69 85 VAL A N 1
ATOM 686 C CA . VAL A 1 85 ? -9.641 -4.580 6.580 1.00 93.69 85 VAL A CA 1
ATOM 687 C C . VAL A 1 85 ? -9.370 -5.463 5.364 1.00 93.69 85 VAL A C 1
ATOM 689 O O . VAL A 1 85 ? -8.984 -6.623 5.501 1.00 93.69 85 VAL A O 1
ATOM 692 N N . HIS A 1 86 ? -9.522 -4.900 4.169 1.00 93.56 86 HIS A N 1
ATOM 693 C CA . HIS A 1 86 ? -9.230 -5.556 2.897 1.00 93.56 86 HIS A CA 1
ATOM 694 C C . HIS A 1 86 ? -7.791 -5.265 2.445 1.00 93.56 86 HIS A C 1
ATOM 696 O O . HIS A 1 86 ? -7.325 -4.119 2.469 1.00 93.56 86 HIS A O 1
ATOM 702 N N . LEU A 1 87 ? -7.063 -6.307 2.037 1.00 94.69 87 LEU A N 1
ATOM 703 C CA . LEU A 1 87 ? -5.618 -6.225 1.804 1.00 94.69 87 LEU A CA 1
ATOM 704 C C . LEU A 1 87 ? -5.274 -6.157 0.306 1.00 94.69 87 LEU A C 1
ATOM 706 O O . LEU A 1 87 ? -5.579 -7.057 -0.478 1.00 94.69 87 LEU A O 1
ATOM 710 N N . ILE A 1 88 ? -4.589 -5.087 -0.104 1.00 95.31 88 ILE A N 1
ATOM 711 C CA . ILE A 1 88 ? -4.179 -4.843 -1.494 1.00 95.31 88 ILE A CA 1
ATOM 712 C C . ILE A 1 88 ? -2.655 -4.904 -1.577 1.00 95.31 88 ILE A C 1
ATOM 714 O O . ILE A 1 88 ? -1.960 -3.978 -1.166 1.00 95.31 88 ILE A O 1
ATOM 718 N N . PHE A 1 89 ? -2.121 -5.982 -2.142 1.00 92.62 89 PHE A N 1
ATOM 719 C CA . PHE A 1 89 ? -0.682 -6.150 -2.352 1.00 92.62 89 PHE A CA 1
ATOM 720 C C . PHE A 1 89 ? -0.273 -5.671 -3.755 1.00 92.62 89 PHE A C 1
ATOM 722 O O . PHE A 1 89 ? -0.921 -5.992 -4.748 1.00 92.62 89 PHE A O 1
ATOM 729 N N . LEU A 1 90 ? 0.820 -4.922 -3.870 1.00 91.88 90 LEU A N 1
ATOM 730 C CA . LEU A 1 90 ? 1.399 -4.479 -5.142 1.00 91.88 90 LEU A CA 1
ATOM 731 C C . LEU A 1 90 ? 2.873 -4.888 -5.183 1.00 91.88 90 LEU A C 1
ATOM 733 O O . LEU A 1 90 ? 3.572 -4.807 -4.171 1.00 91.88 90 LEU A O 1
ATOM 737 N N . SER A 1 91 ? 3.342 -5.386 -6.329 1.00 87.31 91 SER A N 1
ATOM 738 C CA . SER A 1 91 ? 4.686 -5.968 -6.428 1.00 87.31 91 SER A CA 1
ATOM 739 C C . SER A 1 91 ? 5.281 -5.918 -7.829 1.00 87.31 91 SER A C 1
ATOM 741 O O . SER A 1 91 ? 4.574 -6.042 -8.835 1.00 87.31 91 SER A O 1
ATOM 743 N N . ALA A 1 92 ? 6.609 -5.892 -7.886 1.00 79.88 92 ALA A N 1
ATOM 744 C CA . ALA A 1 92 ? 7.389 -6.414 -9.001 1.00 79.88 92 ALA A CA 1
ATOM 745 C C . ALA A 1 92 ? 7.206 -7.946 -9.209 1.00 79.88 92 ALA A C 1
ATOM 747 O O . ALA A 1 92 ? 6.367 -8.623 -8.605 1.00 79.88 92 ALA A O 1
ATOM 748 N N . THR A 1 93 ? 8.006 -8.532 -10.107 1.00 66.31 93 THR A N 1
ATOM 749 C CA . THR A 1 93 ? 7.976 -9.978 -10.385 1.00 66.31 93 THR A CA 1
ATOM 750 C C . THR A 1 93 ? 8.752 -10.774 -9.329 1.00 66.31 93 THR A C 1
ATOM 752 O O . THR A 1 93 ? 9.978 -10.792 -9.327 1.00 66.31 93 THR A O 1
ATOM 755 N N . THR A 1 94 ? 8.026 -11.497 -8.478 1.00 68.31 94 THR A N 1
ATOM 756 C CA . THR A 1 94 ? 8.536 -12.449 -7.470 1.00 68.31 94 THR A CA 1
ATOM 757 C C . THR A 1 94 ? 8.186 -13.888 -7.889 1.00 68.31 94 THR A C 1
ATOM 759 O O . THR A 1 94 ? 7.039 -14.117 -8.280 1.00 68.31 94 THR A O 1
ATOM 762 N N . PRO A 1 95 ? 9.074 -14.892 -7.810 1.00 63.66 95 PRO A N 1
ATOM 763 C CA . PRO A 1 95 ? 8.701 -16.262 -8.177 1.00 63.66 95 PRO A CA 1
ATOM 764 C C . PRO A 1 95 ? 7.598 -16.835 -7.269 1.00 63.66 95 PRO A C 1
ATOM 766 O O . PRO A 1 95 ? 6.676 -17.480 -7.761 1.00 63.66 95 PRO A O 1
ATOM 769 N N . ASN A 1 96 ? 7.643 -16.543 -5.964 1.00 81.06 96 ASN A N 1
ATOM 770 C CA . ASN A 1 96 ? 6.869 -17.267 -4.954 1.00 81.06 96 ASN A CA 1
ATOM 771 C C . ASN A 1 96 ? 5.498 -16.656 -4.589 1.00 81.06 96 ASN A C 1
ATOM 773 O O . ASN A 1 96 ? 5.141 -16.532 -3.421 1.00 81.06 96 ASN A O 1
ATOM 777 N N . THR A 1 97 ? 4.720 -16.208 -5.578 1.00 82.81 97 THR A N 1
ATOM 778 C CA . THR A 1 97 ? 3.444 -15.522 -5.289 1.00 82.81 97 THR A CA 1
ATOM 779 C C . THR A 1 97 ? 2.292 -16.424 -4.861 1.00 82.81 97 THR A C 1
ATOM 781 O O . THR A 1 97 ? 1.373 -15.912 -4.234 1.00 82.81 97 THR A O 1
ATOM 784 N N . ILE A 1 98 ? 2.322 -17.721 -5.185 1.00 86.38 98 ILE A N 1
ATOM 785 C CA . ILE A 1 98 ? 1.237 -18.652 -4.829 1.00 86.38 98 ILE A CA 1
ATOM 786 C C . ILE A 1 98 ? 1.324 -19.019 -3.343 1.00 86.38 98 ILE A C 1
ATOM 788 O O . ILE A 1 98 ? 0.353 -18.836 -2.618 1.00 86.38 98 ILE A O 1
ATOM 792 N N . GLU A 1 99 ? 2.506 -19.413 -2.855 1.00 88.06 99 GLU A N 1
ATOM 793 C CA . GLU A 1 99 ? 2.711 -19.704 -1.428 1.00 88.06 99 GLU A CA 1
ATOM 794 C C . GLU A 1 99 ? 2.392 -18.487 -0.548 1.00 88.06 99 GLU A C 1
ATOM 796 O O . GLU A 1 99 ? 1.760 -18.631 0.498 1.00 88.06 99 GLU A O 1
ATOM 801 N N . PHE A 1 100 ? 2.747 -17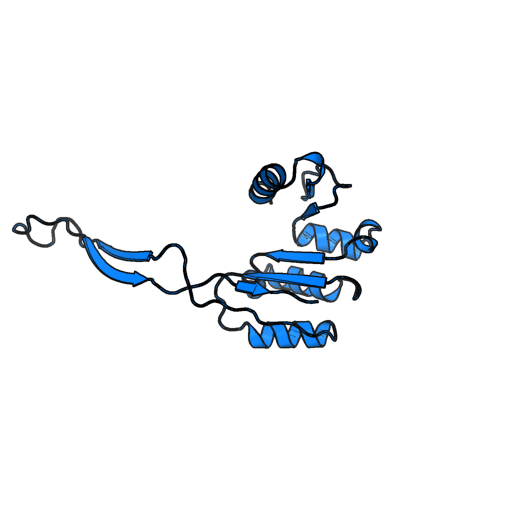.278 -1.006 1.00 88.06 100 PHE A N 1
ATOM 802 C CA . PHE A 1 100 ? 2.387 -16.041 -0.315 1.00 88.06 100 PHE A CA 1
ATOM 803 C C . PHE A 1 100 ? 0.865 -15.838 -0.229 1.00 88.06 100 PHE A C 1
ATOM 805 O O . PHE A 1 100 ? 0.360 -15.577 0.861 1.00 88.06 100 PHE A O 1
ATOM 812 N N . SER A 1 101 ? 0.104 -16.005 -1.320 1.00 90.56 101 SER A N 1
ATOM 813 C CA . SER A 1 101 ? -1.364 -15.906 -1.246 1.00 90.56 101 SER A CA 1
ATOM 814 C C . SER A 1 101 ? -2.003 -17.001 -0.413 1.00 90.56 101 SER A C 1
ATOM 816 O O . SER A 1 101 ? -2.961 -16.727 0.305 1.00 90.56 101 SER A O 1
ATOM 818 N N . ASP A 1 102 ? -1.464 -18.216 -0.464 1.00 92.00 102 ASP A N 1
ATOM 819 C CA . ASP A 1 102 ? -1.967 -19.331 0.327 1.00 92.00 102 ASP A CA 1
ATOM 820 C C . ASP A 1 102 ? -1.674 -19.101 1.816 1.00 92.00 102 ASP A C 1
ATOM 822 O O . ASP A 1 102 ? -2.462 -19.499 2.672 1.00 92.00 102 ASP A O 1
ATOM 826 N N . TRP A 1 103 ? -0.559 -18.446 2.158 1.00 92.44 103 TRP A N 1
ATOM 827 C CA . TRP A 1 103 ? -0.280 -17.969 3.514 1.00 92.44 103 TRP A CA 1
ATOM 828 C C . TRP A 1 103 ? -1.243 -16.856 3.944 1.00 92.44 103 TRP A C 1
ATOM 830 O O . TRP A 1 103 ? -1.885 -17.021 4.978 1.00 92.44 103 TRP A O 1
ATOM 840 N N . ILE A 1 104 ? -1.435 -15.791 3.152 1.00 93.06 104 ILE A N 1
ATOM 841 C CA . ILE A 1 104 ? -2.411 -14.725 3.465 1.00 93.06 104 ILE A CA 1
ATOM 842 C C . ILE A 1 104 ? -3.814 -15.312 3.662 1.00 93.06 104 ILE A C 1
ATOM 844 O O . ILE A 1 104 ? -4.443 -15.062 4.687 1.00 93.06 104 ILE A O 1
ATOM 848 N N . GLY A 1 105 ? -4.290 -16.131 2.722 1.00 93.06 105 GLY A N 1
ATOM 849 C CA . GLY A 1 105 ? -5.647 -16.678 2.737 1.00 93.06 105 GLY A CA 1
ATOM 850 C C . GLY A 1 105 ? -5.916 -17.608 3.918 1.00 93.06 105 GLY A C 1
ATOM 851 O O . GLY A 1 105 ? -7.020 -17.597 4.458 1.00 93.06 105 GLY A O 1
ATOM 852 N N . ARG A 1 106 ? -4.903 -18.353 4.386 1.00 93.75 106 ARG A N 1
ATOM 853 C CA . ARG A 1 106 ? -4.980 -19.122 5.642 1.00 93.75 106 ARG A CA 1
ATOM 854 C C . ARG A 1 106 ? -4.936 -18.215 6.872 1.00 93.75 106 ARG A C 1
ATOM 856 O O . ARG A 1 106 ? -5.765 -18.377 7.759 1.00 93.75 106 ARG A O 1
ATOM 863 N N . THR A 1 107 ? -4.008 -17.260 6.915 1.00 93.75 107 THR A N 1
ATOM 864 C CA . THR A 1 107 ? -3.806 -16.338 8.049 1.00 93.75 107 THR A CA 1
ATOM 865 C C . THR A 1 107 ? -5.006 -15.418 8.279 1.00 93.75 107 THR A C 1
ATOM 867 O O . THR A 1 107 ? -5.315 -15.100 9.423 1.00 93.75 107 THR A O 1
ATOM 870 N N . LYS A 1 108 ? -5.704 -15.018 7.208 1.00 93.25 108 LYS A N 1
ATOM 871 C CA . LYS A 1 108 ? -6.903 -14.166 7.244 1.00 93.25 108 LYS A CA 1
ATOM 872 C C . LYS A 1 108 ? -8.223 -14.885 6.995 1.00 93.25 108 LYS A C 1
ATOM 874 O O . LYS A 1 108 ? -9.263 -14.238 7.007 1.00 93.25 108 LYS A O 1
ATOM 879 N N . ASN A 1 109 ? -8.197 -16.203 6.788 1.00 93.06 109 ASN A N 1
ATOM 880 C CA . ASN A 1 109 ? -9.379 -17.014 6.474 1.00 93.06 109 ASN A CA 1
ATOM 881 C C . ASN A 1 109 ? -10.247 -16.397 5.345 1.00 93.06 109 ASN A C 1
ATOM 883 O O . ASN A 1 109 ? -11.476 -16.365 5.422 1.00 93.06 109 ASN A O 1
ATOM 887 N N . ARG A 1 110 ? -9.585 -15.854 4.313 1.00 89.62 110 ARG A N 1
ATOM 888 C CA . ARG A 1 110 ? -10.159 -15.024 3.235 1.00 89.62 110 ARG A CA 1
ATOM 889 C C . ARG A 1 110 ? -9.707 -15.513 1.853 1.00 89.62 110 ARG A C 1
ATOM 891 O O . ARG A 1 110 ? -8.680 -16.178 1.714 1.00 89.62 110 ARG A O 1
ATOM 898 N N . GLN A 1 111 ? -10.478 -15.186 0.814 1.00 89.56 111 GLN A N 1
ATOM 899 C CA . GLN A 1 111 ? -10.149 -15.542 -0.569 1.00 89.56 111 GLN A CA 1
ATOM 900 C C . GLN A 1 111 ? -9.219 -14.498 -1.203 1.00 89.56 111 GLN A C 1
ATOM 902 O O . GLN A 1 111 ? -9.628 -13.373 -1.479 1.00 89.56 111 GLN A O 1
ATOM 907 N N . VAL A 1 112 ? -7.985 -14.901 -1.511 1.00 90.81 112 VAL A N 1
ATOM 908 C CA . VAL A 1 112 ? -6.966 -14.022 -2.104 1.00 90.81 112 VAL A CA 1
ATOM 909 C C . VAL A 1 112 ? -6.871 -14.259 -3.614 1.00 90.81 112 VAL A C 1
ATOM 911 O O . VAL A 1 112 ? -6.671 -15.389 -4.062 1.00 90.81 112 VAL A O 1
ATOM 914 N N . HIS A 1 113 ? -6.989 -13.202 -4.423 1.00 90.94 113 HIS A N 1
ATOM 915 C CA . HIS A 1 113 ? -6.965 -13.310 -5.887 1.00 90.94 113 HIS A CA 1
ATOM 916 C C . HIS A 1 113 ? -5.606 -12.933 -6.493 1.00 90.94 113 HIS A C 1
ATOM 918 O O . HIS A 1 113 ? -5.246 -11.758 -6.582 1.00 90.94 113 HIS A O 1
ATOM 924 N N . VAL A 1 114 ? -4.883 -13.949 -6.978 1.00 88.81 114 VAL A N 1
ATOM 925 C CA . VAL A 1 114 ? -3.614 -13.805 -7.710 1.00 88.81 114 VAL A CA 1
ATOM 926 C C . VAL A 1 114 ? -3.856 -13.154 -9.077 1.00 88.81 114 VAL A C 1
ATOM 928 O O . VAL A 1 114 ? -4.373 -13.802 -9.986 1.00 88.81 114 VAL A O 1
ATOM 931 N N . ILE A 1 115 ? -3.443 -11.896 -9.267 1.00 88.56 115 ILE A N 1
ATOM 932 C CA . ILE A 1 115 ? -3.463 -11.243 -10.586 1.00 88.56 115 ILE A CA 1
ATOM 933 C C . ILE A 1 115 ? -2.025 -10.984 -11.048 1.00 88.56 115 ILE A C 1
ATOM 935 O O . ILE A 1 115 ? -1.252 -10.239 -10.449 1.00 88.56 115 ILE A O 1
ATOM 939 N N . THR A 1 116 ? -1.647 -11.591 -12.171 1.00 83.38 116 THR A N 1
ATOM 940 C CA . THR A 1 116 ? -0.343 -11.355 -12.799 1.00 83.38 116 THR A CA 1
ATOM 941 C C . THR A 1 116 ? -0.517 -10.992 -14.259 1.00 83.38 116 THR A C 1
ATOM 943 O O . THR A 1 116 ? -1.243 -11.675 -14.977 1.00 83.38 116 THR A O 1
ATOM 946 N N . THR A 1 117 ? 0.199 -9.968 -14.717 1.00 82.69 117 THR A N 1
ATOM 947 C CA . THR A 1 117 ? 0.385 -9.722 -16.149 1.00 82.69 117 THR A CA 1
ATOM 948 C C . THR A 1 117 ? 1.782 -10.153 -16.581 1.00 82.69 117 THR A C 1
ATOM 950 O O . THR A 1 117 ? 2.663 -10.376 -15.754 1.00 82.69 117 THR A O 1
ATOM 953 N N . SER A 1 118 ? 1.960 -10.323 -17.886 1.00 77.50 118 SER A N 1
ATOM 954 C CA . SER A 1 118 ? 3.176 -10.850 -18.545 1.00 77.50 118 SER A CA 1
ATOM 955 C C . SER A 1 118 ? 4.508 -9.826 -18.713 1.00 77.50 118 SER A C 1
ATOM 957 O O . SER A 1 118 ? 6.447 -10.004 -18.342 1.00 77.50 118 SER A O 1
ATOM 959 N N . TYR A 1 119 ? 3.593 -8.861 -19.258 1.00 80.94 119 TYR A N 1
ATOM 960 C CA . TYR A 1 119 ? 3.538 -7.668 -20.171 1.00 80.94 119 TYR A CA 1
ATOM 961 C C . TYR A 1 119 ? 4.072 -6.332 -19.625 1.00 80.94 119 TYR A C 1
ATOM 963 O O . TYR A 1 119 ? 3.663 -5.847 -18.569 1.00 80.94 119 TYR A O 1
ATOM 971 N N . ARG A 1 120 ? 5.017 -5.743 -20.369 1.00 79.00 120 ARG A N 1
ATOM 972 C CA . ARG A 1 120 ? 5.829 -4.593 -19.966 1.00 79.00 120 ARG A CA 1
ATOM 973 C C . ARG A 1 120 ? 5.537 -3.425 -20.919 1.00 79.00 120 ARG A C 1
ATOM 975 O O . ARG A 1 120 ? 5.977 -3.492 -22.064 1.00 79.00 120 ARG A O 1
ATOM 982 N N . PRO A 1 121 ? 4.860 -2.350 -20.467 1.00 81.88 121 PRO A N 1
ATOM 983 C CA . PRO A 1 121 ? 4.510 -1.215 -21.328 1.00 81.88 121 PRO A CA 1
ATOM 984 C C . PRO A 1 121 ? 5.709 -0.492 -21.964 1.00 81.88 121 PRO A C 1
ATOM 986 O O . PRO A 1 121 ? 5.583 0.045 -23.058 1.00 81.88 121 PRO A O 1
ATOM 989 N N . VAL A 1 122 ? 6.871 -0.493 -21.297 1.00 83.81 122 VAL A N 1
ATOM 990 C CA . VAL A 1 122 ? 8.121 0.111 -21.794 1.00 83.81 122 VAL A CA 1
ATOM 991 C C . VAL A 1 122 ? 9.167 -0.996 -22.001 1.00 83.81 122 VAL A C 1
ATOM 993 O O . VAL A 1 122 ? 9.824 -1.392 -21.033 1.00 83.81 122 VAL A O 1
ATOM 996 N N . PRO A 1 123 ? 9.311 -1.560 -23.216 1.00 81.12 123 PRO A N 1
ATOM 997 C CA . PRO A 1 123 ? 10.221 -2.676 -23.466 1.00 81.12 123 PRO A CA 1
ATOM 998 C C . PRO A 1 123 ? 11.685 -2.253 -23.303 1.00 81.12 123 PRO A C 1
ATOM 1000 O O . PRO A 1 123 ? 12.088 -1.181 -23.753 1.00 81.12 123 PRO A O 1
ATOM 1003 N N . LEU A 1 124 ? 12.506 -3.117 -22.700 1.00 80.88 124 LEU A N 1
ATOM 1004 C CA . LEU A 1 124 ? 13.943 -2.873 -22.567 1.00 80.88 124 LEU A CA 1
ATOM 1005 C C . LEU A 1 124 ? 14.729 -3.429 -23.757 1.00 80.88 124 LEU A C 1
ATOM 1007 O O . LEU A 1 124 ? 14.325 -4.377 -24.431 1.00 80.88 124 LEU A O 1
ATOM 1011 N N . SER A 1 125 ? 15.905 -2.859 -23.992 1.00 83.19 125 SER A N 1
ATOM 1012 C CA . SER A 1 125 ? 16.913 -3.400 -24.903 1.00 83.19 125 SER A CA 1
ATOM 1013 C C . SER A 1 125 ? 18.256 -3.417 -24.186 1.00 83.19 125 SER A C 1
ATOM 1015 O O . SER A 1 125 ? 18.737 -2.370 -23.759 1.00 83.19 125 SER A O 1
ATOM 1017 N N . HIS A 1 126 ? 18.846 -4.601 -24.047 1.00 79.62 126 HIS A N 1
ATOM 1018 C CA . HIS A 1 126 ? 20.151 -4.788 -23.421 1.00 79.62 126 HIS A CA 1
ATOM 1019 C C . HIS A 1 126 ? 21.245 -4.695 -24.486 1.00 79.62 126 HIS A C 1
ATOM 1021 O O . HIS A 1 126 ? 21.142 -5.331 -25.540 1.00 79.62 126 HIS A O 1
ATOM 1027 N N . TYR A 1 127 ? 22.294 -3.924 -24.204 1.00 82.88 127 TYR A N 1
ATOM 1028 C CA . TYR A 1 127 ? 23.425 -3.706 -25.103 1.00 82.88 127 TYR A CA 1
ATOM 1029 C C . TYR A 1 127 ? 24.745 -3.984 -24.376 1.00 82.88 127 TYR A C 1
ATOM 1031 O O . TYR A 1 127 ? 24.916 -3.567 -23.233 1.00 82.88 127 TYR A O 1
ATOM 1039 N N . LEU A 1 128 ? 25.682 -4.650 -25.049 1.00 82.38 128 LEU A N 1
ATOM 1040 C CA . LEU A 1 128 ? 27.062 -4.803 -24.601 1.00 82.38 128 LEU A CA 1
ATOM 1041 C C . LEU A 1 128 ? 27.892 -3.626 -25.115 1.00 82.38 128 LEU A C 1
ATOM 1043 O O . LEU A 1 128 ? 27.862 -3.342 -26.313 1.00 82.38 128 LEU A O 1
ATOM 1047 N N . TYR A 1 129 ? 28.661 -2.988 -24.235 1.00 83.38 129 TYR A N 1
ATOM 1048 C CA . TYR A 1 129 ? 29.706 -2.041 -24.619 1.00 83.38 129 TYR A CA 1
ATOM 1049 C C . TYR A 1 129 ? 31.069 -2.736 -24.548 1.00 83.38 129 TYR A C 1
ATOM 1051 O O . TYR A 1 129 ? 31.472 -3.190 -23.479 1.00 83.38 129 TYR A O 1
ATOM 1059 N N . THR A 1 130 ? 31.770 -2.841 -25.679 1.00 80.88 130 THR A N 1
ATOM 1060 C CA . THR A 1 130 ? 33.026 -3.614 -25.805 1.00 80.88 130 THR A CA 1
ATOM 1061 C C . THR A 1 130 ? 34.299 -2.765 -25.724 1.00 80.88 130 THR A C 1
ATOM 1063 O O . THR A 1 130 ? 35.402 -3.292 -25.854 1.00 80.88 130 THR A O 1
ATOM 1066 N N . GLY A 1 131 ? 34.163 -1.458 -25.476 1.00 74.38 131 GLY A N 1
ATOM 1067 C CA . GLY A 1 131 ? 35.282 -0.517 -25.404 1.00 74.38 131 GLY A CA 1
ATOM 1068 C C . GLY A 1 131 ? 35.847 -0.104 -26.775 1.00 74.38 131 GLY A C 1
ATOM 1069 O O . GLY A 1 131 ? 35.550 -0.721 -27.795 1.00 74.38 131 GLY A O 1
ATOM 1070 N N . PRO A 1 132 ? 36.677 0.953 -26.827 1.00 67.50 132 PRO A N 1
ATOM 1071 C CA . PRO A 1 132 ? 37.159 1.534 -28.086 1.00 67.50 132 PRO A CA 1
ATOM 1072 C C . PRO A 1 132 ? 38.150 0.642 -28.853 1.00 67.50 132 PRO A C 1
ATOM 1074 O O . PRO A 1 132 ? 38.360 0.849 -30.044 1.00 67.50 132 PRO A O 1
ATOM 1077 N N . ASN A 1 133 ? 38.745 -0.361 -28.200 1.00 59.06 133 ASN A N 1
ATOM 1078 C CA . ASN A 1 133 ? 39.777 -1.211 -28.801 1.00 59.06 133 ASN A CA 1
ATOM 1079 C C . ASN A 1 133 ? 39.197 -2.368 -29.644 1.00 59.06 133 ASN A C 1
ATOM 1081 O O . ASN A 1 133 ? 39.955 -3.108 -30.274 1.00 59.06 133 ASN A O 1
ATOM 1085 N N . SER A 1 134 ? 37.869 -2.545 -29.689 1.00 56.50 134 SER A N 1
ATOM 1086 C CA . SER A 1 134 ? 37.229 -3.586 -30.501 1.00 56.50 134 SER A CA 1
ATOM 1087 C C . SER A 1 134 ? 37.148 -3.191 -31.987 1.00 56.50 134 SER A C 1
ATOM 1089 O O . SER A 1 134 ? 36.116 -2.728 -32.467 1.00 56.50 134 SER A O 1
ATOM 1091 N N . THR A 1 1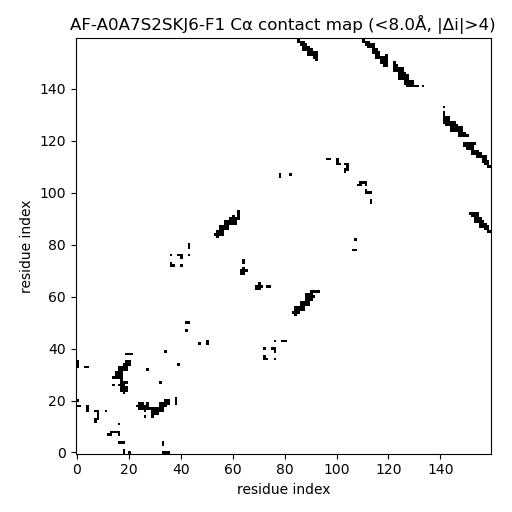35 ? 38.241 -3.452 -32.715 1.00 54.34 135 THR A N 1
ATOM 1092 C CA . THR A 1 135 ? 38.462 -3.304 -34.176 1.00 54.34 135 THR A CA 1
ATOM 1093 C C . THR A 1 135 ? 38.519 -1.865 -34.743 1.00 54.34 135 THR A C 1
ATOM 1095 O O . THR A 1 135 ? 37.485 -1.210 -34.863 1.00 54.34 135 THR A O 1
ATOM 1098 N N . PRO A 1 136 ? 39.689 -1.392 -35.237 1.00 53.38 136 PRO A N 1
ATOM 1099 C CA . PRO A 1 136 ? 39.843 -0.054 -35.842 1.00 53.38 136 PRO A CA 1
ATOM 1100 C C . PRO A 1 136 ? 39.071 0.215 -37.149 1.00 53.38 136 PRO A C 1
ATOM 1102 O O . PRO A 1 136 ? 39.092 1.338 -37.645 1.00 53.38 136 PRO A O 1
ATOM 1105 N N . SER A 1 137 ? 38.421 -0.794 -37.740 1.00 54.91 137 SER A N 1
ATOM 1106 C CA . SER A 1 137 ? 37.825 -0.712 -39.087 1.00 54.91 137 SER A CA 1
ATOM 1107 C C . SER A 1 137 ? 36.300 -0.528 -39.099 1.00 54.91 137 SER A C 1
ATOM 1109 O O . SER A 1 137 ? 35.701 -0.415 -40.170 1.00 54.91 137 SER A O 1
ATOM 1111 N N . ALA A 1 138 ? 35.642 -0.511 -37.937 1.00 53.81 138 ALA A N 1
ATOM 1112 C CA . ALA A 1 138 ? 34.189 -0.398 -37.847 1.00 53.81 138 ALA A CA 1
ATOM 1113 C C . ALA A 1 138 ? 33.727 1.071 -37.775 1.00 53.81 138 ALA A C 1
ATOM 1115 O O . ALA A 1 138 ? 33.871 1.730 -36.750 1.00 53.81 138 ALA A O 1
ATOM 1116 N N . LYS A 1 139 ? 33.044 1.570 -38.819 1.00 55.09 139 LYS A N 1
ATOM 1117 C CA . LYS A 1 139 ? 32.281 2.845 -38.782 1.00 55.09 139 LYS A CA 1
ATOM 1118 C C . LYS A 1 139 ? 30.987 2.738 -37.946 1.00 55.09 139 LYS A C 1
ATOM 1120 O O . LYS A 1 139 ? 29.936 3.240 -38.341 1.00 55.09 139 LYS A O 1
ATOM 1125 N N . LYS A 1 140 ? 31.020 2.003 -36.835 1.00 57.47 140 LYS A N 1
ATOM 1126 C CA . LYS A 1 140 ? 29.849 1.605 -36.047 1.00 57.47 140 LYS A CA 1
ATOM 1127 C C . LYS A 1 140 ? 30.218 1.662 -34.570 1.00 57.47 140 LYS A C 1
ATOM 1129 O O . LYS A 1 140 ? 31.272 1.168 -34.191 1.00 57.47 140 LYS A O 1
ATOM 1134 N N . LEU A 1 141 ? 29.361 2.278 -33.754 1.00 60.00 141 LEU A N 1
ATOM 1135 C CA . LEU A 1 141 ? 29.579 2.385 -32.309 1.00 60.00 141 LEU A CA 1
ATOM 1136 C C . LEU A 1 141 ? 29.776 0.980 -31.695 1.00 60.00 141 LEU A C 1
ATOM 1138 O O . LEU A 1 141 ? 29.039 0.070 -32.092 1.00 60.00 141 LEU A O 1
ATOM 1142 N N . PRO A 1 142 ? 30.700 0.791 -30.728 1.00 67.44 142 PRO A N 1
ATOM 1143 C CA . PRO A 1 142 ? 30.981 -0.498 -30.079 1.00 67.44 142 PRO A CA 1
ATOM 1144 C C . PRO A 1 142 ? 29.894 -0.855 -29.045 1.00 67.44 142 PRO A C 1
ATOM 1146 O O . PRO A 1 142 ? 30.156 -1.043 -27.858 1.00 67.44 142 PRO A O 1
ATOM 1149 N N . ILE A 1 143 ? 28.641 -0.866 -29.506 1.00 70.38 143 ILE A N 1
ATOM 1150 C CA . ILE A 1 143 ? 27.409 -1.048 -28.736 1.00 70.38 143 ILE A CA 1
ATOM 1151 C C . ILE A 1 143 ? 26.596 -2.139 -29.441 1.00 70.38 143 ILE A C 1
ATOM 1153 O O . ILE A 1 143 ? 25.944 -1.903 -30.461 1.00 70.38 143 ILE A O 1
ATOM 1157 N N . HIS A 1 144 ? 26.654 -3.358 -28.912 1.00 75.50 144 HIS A N 1
ATOM 1158 C CA . HIS A 1 144 ? 26.074 -4.551 -29.528 1.00 75.50 144 HIS A CA 1
ATOM 1159 C C . HIS A 1 144 ? 24.777 -4.942 -28.816 1.00 75.50 144 HIS A C 1
ATOM 1161 O O . HIS A 1 144 ? 24.799 -5.277 -27.635 1.00 75.50 144 HIS A O 1
ATOM 1167 N N . LYS A 1 145 ? 23.634 -4.914 -29.514 1.00 71.50 145 LYS A N 1
ATOM 1168 C CA . LYS A 1 145 ? 22.343 -5.326 -28.938 1.00 71.50 145 LYS A CA 1
ATOM 1169 C C . LYS A 1 145 ? 22.363 -6.829 -28.641 1.00 71.50 145 LYS A C 1
ATOM 1171 O O . LYS A 1 145 ? 22.498 -7.621 -29.567 1.00 71.50 145 LYS A O 1
ATOM 1176 N N . ILE A 1 146 ? 22.221 -7.202 -27.369 1.00 77.56 146 ILE A N 1
ATOM 1177 C CA . ILE A 1 146 ? 22.232 -8.599 -26.909 1.00 77.56 146 ILE A CA 1
ATOM 1178 C C . ILE A 1 146 ? 20.808 -9.167 -26.872 1.00 77.56 146 ILE A C 1
ATOM 1180 O O . ILE A 1 146 ? 20.582 -10.306 -27.265 1.00 77.56 146 ILE A O 1
ATOM 1184 N N . MET A 1 147 ? 19.838 -8.388 -26.374 1.00 69.56 147 MET A N 1
ATOM 1185 C CA . MET A 1 147 ? 18.504 -8.903 -26.041 1.00 69.56 147 MET A CA 1
ATOM 1186 C C . MET A 1 147 ? 17.423 -7.815 -26.088 1.00 69.56 147 MET A C 1
ATOM 1188 O O . MET A 1 147 ? 17.645 -6.697 -25.621 1.00 69.56 147 MET A O 1
ATOM 1192 N N . GLU A 1 148 ? 16.223 -8.157 -26.564 1.00 63.97 148 GLU A N 1
ATOM 1193 C CA . GLU A 1 148 ? 15.004 -7.377 -26.302 1.00 63.97 148 GLU A CA 1
ATOM 1194 C C . GLU A 1 148 ? 14.298 -7.908 -25.051 1.00 63.97 148 GLU A C 1
ATOM 1196 O O . GLU A 1 148 ? 13.676 -8.969 -25.070 1.00 63.97 148 GLU A O 1
ATOM 1201 N N . GLY A 1 149 ? 14.376 -7.149 -23.959 1.00 57.41 149 GLY A N 1
ATOM 1202 C CA . GLY A 1 149 ? 13.640 -7.403 -22.725 1.00 57.41 149 GLY A CA 1
ATOM 1203 C C . GLY A 1 149 ? 12.174 -7.000 -22.869 1.00 57.41 149 GLY A C 1
ATOM 1204 O O . GLY A 1 149 ? 11.756 -5.964 -22.348 1.00 57.41 149 GLY A O 1
ATOM 1205 N N . LYS A 1 150 ? 11.392 -7.819 -23.583 1.00 53.34 150 LYS A N 1
ATOM 1206 C CA . LYS A 1 150 ? 9.925 -7.693 -23.671 1.00 53.34 150 LYS A CA 1
ATOM 1207 C C . LYS A 1 150 ? 9.193 -8.301 -22.467 1.00 53.34 150 LYS A C 1
ATOM 1209 O O . LYS A 1 150 ? 7.969 -8.278 -22.463 1.00 53.34 150 LYS A O 1
ATOM 1214 N N . SER A 1 151 ? 9.913 -8.823 -21.470 1.00 49.34 151 SER A N 1
ATOM 1215 C CA . SER A 1 151 ? 9.379 -9.510 -20.285 1.00 49.34 151 SER A CA 1
ATOM 1216 C C . SER A 1 151 ? 9.901 -8.954 -18.951 1.00 49.34 151 SER A C 1
ATOM 1218 O O . SER A 1 151 ? 10.954 -8.318 -18.893 1.00 49.34 151 SER A O 1
ATOM 1220 N N . GLY A 1 152 ? 9.136 -9.180 -17.878 1.00 44.97 152 GLY A N 1
ATOM 1221 C CA . GLY A 1 152 ? 9.396 -8.732 -16.505 1.00 44.97 152 GLY A CA 1
ATOM 1222 C C . GLY A 1 152 ? 8.376 -7.674 -16.087 1.00 44.97 152 GLY A C 1
ATOM 1223 O O . GLY A 1 152 ? 8.376 -6.574 -16.644 1.00 44.97 152 GLY A O 1
ATOM 1224 N N . PHE A 1 153 ? 7.513 -7.995 -15.125 1.00 52.09 153 PHE A N 1
ATOM 1225 C CA . PHE A 1 153 ? 6.165 -7.428 -15.013 1.00 52.09 153 PHE A CA 1
ATOM 1226 C C . PHE A 1 153 ? 5.842 -6.792 -13.651 1.00 52.09 153 PHE A C 1
ATOM 1228 O O . PHE A 1 153 ? 6.393 -7.178 -12.618 1.00 52.09 153 PHE A O 1
ATOM 1235 N N . PHE A 1 154 ? 4.895 -5.848 -13.675 1.00 34.03 154 PHE A N 1
ATOM 1236 C CA . PHE A 1 154 ? 4.135 -5.406 -12.502 1.00 34.03 154 PHE A CA 1
ATOM 1237 C C . PHE A 1 154 ? 3.075 -6.450 -12.129 1.00 34.03 154 PHE A C 1
ATOM 1239 O O . PHE A 1 154 ? 2.571 -7.173 -12.993 1.00 34.03 154 PHE A O 1
ATOM 1246 N N . ARG A 1 155 ? 2.675 -6.476 -10.859 1.00 46.16 155 ARG A N 1
ATOM 1247 C CA . ARG A 1 155 ? 1.521 -7.229 -10.366 1.00 46.16 155 ARG A CA 1
ATOM 1248 C C . ARG A 1 155 ? 0.613 -6.352 -9.524 1.00 46.16 155 ARG A C 1
ATOM 1250 O O . ARG A 1 155 ? 1.076 -5.548 -8.719 1.00 46.16 155 ARG A O 1
ATOM 1257 N N . PHE A 1 156 ? -0.677 -6.582 -9.711 1.00 37.66 156 PHE A N 1
ATOM 1258 C CA . PHE A 1 156 ? -1.744 -6.078 -8.864 1.00 37.66 156 PHE A CA 1
ATOM 1259 C C . PHE A 1 156 ? -2.280 -7.240 -8.034 1.00 37.66 156 PHE A C 1
ATOM 1261 O O . PHE A 1 156 ? -2.281 -8.374 -8.500 1.00 37.66 156 PHE A O 1
ATOM 1268 N N . TRP A 1 157 ? -2.795 -6.956 -6.850 1.00 52.25 157 TRP A N 1
ATOM 1269 C CA . TRP A 1 157 ? -3.674 -7.862 -6.125 1.00 52.25 157 TRP A CA 1
ATOM 1270 C C . TRP A 1 157 ? -4.921 -7.094 -5.723 1.00 52.25 157 TRP A C 1
ATOM 1272 O O . TRP A 1 157 ? -4.886 -5.875 -5.563 1.00 52.25 157 TRP A O 1
ATOM 1282 N N . MET A 1 158 ? -6.028 -7.810 -5.593 1.00 34.12 158 MET A N 1
ATOM 1283 C CA . MET A 1 158 ? -7.293 -7.247 -5.147 1.00 34.12 158 MET A CA 1
ATOM 1284 C C . MET A 1 158 ? -8.024 -8.325 -4.358 1.00 34.12 158 MET A C 1
ATOM 1286 O O . MET A 1 158 ? -8.597 -9.248 -4.936 1.00 34.12 158 MET A O 1
ATOM 1290 N N . GLU A 1 159 ? -7.951 -8.226 -3.035 1.00 32.19 159 GLU A N 1
ATOM 1291 C CA . GLU A 1 159 ? -8.942 -8.855 -2.169 1.00 32.19 159 GLU A CA 1
ATOM 1292 C C . GLU A 1 159 ? -10.302 -8.152 -2.369 1.00 32.19 159 GLU A C 1
ATOM 1294 O O . GLU A 1 159 ? -10.357 -7.015 -2.852 1.00 32.19 159 GLU A O 1
ATOM 1299 N N . ARG A 1 160 ? -11.393 -8.855 -2.063 1.00 34.44 160 ARG A N 1
ATOM 1300 C CA . ARG A 1 160 ? -12.774 -8.346 -2.080 1.00 34.44 160 ARG A CA 1
ATOM 1301 C C . ARG A 1 160 ? -13.361 -8.322 -0.676 1.00 34.44 160 ARG A C 1
ATOM 1303 O O . ARG A 1 160 ? -12.677 -8.829 0.239 1.00 34.44 160 ARG A O 1
#

Solvent-accessible surface area (backbone atoms only — not comparable to full-atom values): 9580 Å² total; per-residue (Å²): 102,74,64,61,49,54,56,43,25,74,74,68,38,58,82,45,36,13,37,40,55,98,90,46,78,38,56,85,88,24,88,39,72,45,60,44,68,70,51,53,36,53,37,58,78,64,66,42,70,72,64,78,79,44,56,69,47,79,43,73,52,55,67,50,50,80,36,89,84,51,15,61,54,50,52,52,37,63,70,66,50,60,94,78,45,36,57,29,46,28,27,66,78,60,93,66,56,62,65,50,42,55,47,51,23,62,77,66,75,45,76,62,47,91,46,77,58,69,62,40,97,76,64,44,72,45,63,47,74,68,53,90,82,68,57,99,82,61,99,56,78,59,64,45,80,74,45,76,43,61,59,68,21,61,31,54,38,56,44,122

Nearest PDB structures (foldseek):
  8qcf-assembly1_M  TM=9.087E-01  e=2.821E-13  Saccharomyces cerevisiae
  4u4c-assembly1_A  TM=8.675E-01  e=1.012E-12  Saccharomyces cerevisiae S288C
  2xgj-assembly2_B  TM=8.810E-01  e=2.520E-12  Saccharomyces cerevisiae
  4xgt-assembly1_A  TM=8.321E-01  e=7.087E-12  Neurospora crassa
  6bb8-assembly1_A  TM=8.411E-01  e=2.871E-11  Neurospora crassa

Foldseek 3Di:
DVVVLVVCCVVPNNQQEWEDEPVDTGNVVHVHYDYDLVVLLVCLVVVPPVLVPAAEDEAEACVCLPPPVCVVSVVSSLLSRDLNHWYKYKHWDDPPVVVVQVVSCVSSVFHWDWFWDFFDPDKDWDWDQPDPPPDPPDPDHSIHTDDTRRGIGITIIGGD

Sequence (160 aa):
SNQKYRDFCIKFGKDHVGLITGDLQINPDAPCLIVTTEILRSMLYRGADLIRDVEYVIFDEIHYINDLERGVVWEEVIIMLPDSVHLIFLSATTPNTIEFSDWIGRTKNRQVHVITTSYRPVPLSHYLYTGPNSTPSAKKLPIHKIMEGKSGFFRFWMER

Radius of gyration: 21.27 Å; Cα contacts (8 Å, |Δi|>4): 226; chains: 1; bounding box: 53×38×59 Å

pLDDT: mean 83.08, std 15.39, range [32.19, 97.19]

Organism: NCBI:txid49252